Protein AF-Q9LCY7-F1 (afdb_monomer_lite)

Secondary structure (DSSP, 8-state):
-HHHHHHHHHHHHHHHHHHTT--HHHHHHHHHHHHHHHHHHHHHHTTTT-HHHHHHHHHHHHHHHHHHHHHHHHHHHTS---SS--HHHHHHHHHHHHHHHHHHHHHHHHHHHHHHHHHHHTTTT-GGG-SHHHHHHHHHHHHHHHHHHHHHHHHHHHHHHHHHHHHHTTS----S-----

Radius of gyration: 21.91 Å; chains: 1; bounding box: 73×28×65 Å

Organism: NCBI:txid2434

Sequence (181 aa):
GVVVLGALLGFALAGKRLAEGSDAFRLAAGGILAGVGAFCMVIFAAPLNSPALFFSGAGMIGFGGGLFAVATLTACMTLPETGMAGRGLALGAWGAAQATAAGLSIAIGGSLRDWTGSIAMSGAWGEGLVSPATGYSVVYHLEIVLLFVTLVILGPLVRRRVYHTTRESGSRPMGLADFPT

InterPro domains:
  IPR004896 PucC-related [PF03209] (3-161)
  IPR026036 PucC protein [PTHR23538] (6-155)
  IPR036259 MFS transporter superfamily [SSF103473] (4-162)

Structure (mmCIF, N/CA/C/O backbone):
data_AF-Q9LCY7-F1
#
_entry.id   AF-Q9LCY7-F1
#
loop_
_atom_site.group_PDB
_atom_site.id
_atom_site.type_symbol
_atom_site.label_atom_id
_atom_site.label_alt_id
_atom_site.label_comp_id
_atom_site.label_asym_id
_atom_site.label_entity_id
_atom_site.label_seq_id
_atom_site.pdbx_PDB_ins_code
_atom_site.Cartn_x
_atom_site.Cartn_y
_atom_site.Cartn_z
_atom_site.occupancy
_atom_site.B_iso_or_equiv
_atom_site.auth_seq_id
_atom_site.auth_comp_id
_atom_site.auth_asym_id
_atom_site.auth_atom_id
_atom_site.pdbx_PDB_model_num
ATOM 1 N N . GLY A 1 1 ? 8.120 14.137 -1.396 1.00 89.25 1 GLY A N 1
ATOM 2 C CA . GLY A 1 1 ? 7.058 15.158 -1.492 1.00 89.25 1 GLY A CA 1
ATOM 3 C C . GLY A 1 1 ? 5.696 14.534 -1.730 1.00 89.25 1 GLY A C 1
ATOM 4 O O . GLY A 1 1 ? 4.931 14.409 -0.787 1.00 89.25 1 GLY A O 1
ATOM 5 N N . VAL A 1 2 ? 5.414 14.098 -2.962 1.00 96.25 2 VAL A N 1
ATOM 6 C CA . VAL A 1 2 ? 4.065 13.681 -3.402 1.00 96.25 2 VAL A CA 1
ATOM 7 C C . VAL A 1 2 ? 3.470 12.514 -2.597 1.00 96.25 2 VAL A C 1
ATOM 9 O O . VAL A 1 2 ? 2.327 12.605 -2.168 1.00 96.25 2 VAL A O 1
ATOM 12 N N . VAL A 1 3 ? 4.253 11.468 -2.307 1.00 96.56 3 VAL A N 1
ATOM 13 C CA . VAL A 1 3 ? 3.804 10.319 -1.489 1.00 96.56 3 VAL A CA 1
ATOM 14 C C . VAL A 1 3 ? 3.366 10.759 -0.088 1.00 96.56 3 VAL A C 1
ATOM 16 O O . VAL A 1 3 ? 2.306 10.366 0.386 1.00 96.56 3 VAL A O 1
ATOM 19 N N . VAL A 1 4 ? 4.163 11.612 0.563 1.00 97.81 4 VAL A N 1
ATOM 20 C CA . VAL A 1 4 ? 3.882 12.107 1.921 1.00 97.81 4 VAL A CA 1
ATOM 21 C C . VAL A 1 4 ? 2.618 12.962 1.930 1.00 97.81 4 VAL A C 1
ATOM 23 O O . VAL A 1 4 ? 1.763 12.766 2.784 1.00 97.81 4 VAL A O 1
ATOM 26 N N . LEU A 1 5 ? 2.460 13.863 0.955 1.00 98.12 5 LEU A N 1
ATOM 27 C CA . LEU A 1 5 ? 1.238 14.661 0.813 1.00 98.12 5 LEU A CA 1
ATOM 28 C C . LEU A 1 5 ? 0.010 13.770 0.597 1.00 98.12 5 LEU A C 1
ATOM 30 O O . LEU A 1 5 ? -1.012 13.974 1.246 1.00 98.12 5 LEU A O 1
ATOM 34 N N . GLY A 1 6 ? 0.133 12.748 -0.253 1.00 98.06 6 GLY A N 1
ATOM 35 C CA . GLY A 1 6 ? -0.897 11.729 -0.431 1.00 98.06 6 GLY A CA 1
ATOM 36 C C . GLY A 1 6 ? -1.266 11.060 0.892 1.00 98.06 6 GLY A C 1
ATOM 37 O O . GLY A 1 6 ? -2.437 11.043 1.259 1.00 98.06 6 GLY A O 1
ATOM 38 N N . ALA A 1 7 ? -0.275 10.582 1.649 1.00 98.25 7 ALA A N 1
ATOM 39 C CA . ALA A 1 7 ? -0.492 9.930 2.939 1.00 98.25 7 ALA A CA 1
ATOM 40 C C . ALA A 1 7 ? -1.185 10.839 3.958 1.00 98.25 7 ALA A C 1
ATOM 42 O O . ALA A 1 7 ? -2.134 10.401 4.602 1.00 98.25 7 ALA A O 1
ATOM 43 N N . LEU A 1 8 ? -0.788 12.112 4.048 1.00 98.12 8 LEU A N 1
ATOM 44 C CA . LEU A 1 8 ? -1.438 13.095 4.920 1.00 98.12 8 LEU A CA 1
ATOM 45 C C . LEU A 1 8 ? -2.905 13.330 4.538 1.00 98.12 8 LEU A C 1
ATOM 47 O O . LEU A 1 8 ? -3.764 13.387 5.417 1.00 98.12 8 LEU A O 1
ATOM 51 N N . LEU A 1 9 ? -3.216 13.414 3.240 1.00 98.25 9 LEU A N 1
ATOM 52 C CA . LEU A 1 9 ? -4.601 13.504 2.764 1.00 98.25 9 LEU A CA 1
ATOM 53 C C . LEU A 1 9 ? -5.396 12.238 3.105 1.00 98.25 9 LEU A C 1
ATOM 55 O O . LEU A 1 9 ? -6.543 12.330 3.542 1.00 98.25 9 LEU A O 1
ATOM 59 N N . GLY A 1 10 ? -4.776 11.065 2.951 1.00 97.94 10 GLY A N 1
ATOM 60 C CA . GLY A 1 10 ? -5.347 9.780 3.351 1.00 97.94 10 GLY A CA 1
ATOM 61 C C . GLY A 1 10 ? -5.655 9.735 4.848 1.00 97.94 10 GLY A C 1
ATOM 62 O O . GLY A 1 10 ? -6.767 9.379 5.226 1.00 97.94 10 GLY A O 1
ATOM 63 N N . PHE A 1 11 ? -4.719 10.174 5.694 1.00 97.25 11 PHE A N 1
ATOM 64 C CA . PHE A 1 11 ? -4.900 10.281 7.144 1.00 97.25 11 PHE A CA 1
ATOM 65 C C . PHE A 1 11 ? -6.038 11.228 7.522 1.00 97.25 11 PHE A C 1
ATOM 67 O O . PHE A 1 11 ? -6.900 10.861 8.321 1.00 97.25 11 PHE A O 1
ATOM 74 N N . ALA A 1 12 ? -6.065 12.427 6.935 1.00 97.81 12 ALA A N 1
ATOM 75 C CA . ALA A 1 12 ? -7.091 13.425 7.214 1.00 97.81 12 ALA A CA 1
ATOM 76 C C . ALA A 1 12 ? -8.487 12.920 6.823 1.00 97.81 12 ALA A C 1
ATOM 78 O O . ALA A 1 12 ? -9.434 13.025 7.607 1.00 97.81 12 ALA A O 1
ATOM 79 N N . LEU A 1 13 ? -8.614 12.316 5.636 1.00 98.25 13 LEU A N 1
ATOM 80 C CA . LEU A 1 13 ? -9.869 11.720 5.189 1.00 98.25 13 LEU A CA 1
ATOM 81 C C . LEU A 1 13 ? -10.277 10.538 6.073 1.00 98.25 13 LEU A C 1
ATOM 83 O O . LEU A 1 13 ? -11.455 10.417 6.411 1.00 98.25 13 LEU A O 1
ATOM 87 N N . ALA A 1 14 ? -9.320 9.689 6.455 1.00 97.75 14 ALA A N 1
ATOM 88 C CA . ALA A 1 14 ? -9.574 8.546 7.316 1.00 97.75 14 ALA A CA 1
ATOM 89 C C . ALA A 1 14 ? -10.137 8.987 8.668 1.00 97.75 14 ALA A C 1
ATOM 91 O O . ALA A 1 14 ? -11.214 8.544 9.061 1.00 97.75 14 ALA A O 1
ATOM 92 N N . GLY A 1 15 ? -9.442 9.913 9.336 1.00 96.31 15 GLY A N 1
ATOM 93 C CA . GLY A 1 15 ? -9.848 10.460 10.626 1.00 96.31 15 GLY A CA 1
ATOM 94 C C . GLY A 1 15 ? -11.230 11.103 10.567 1.00 96.31 15 GLY A C 1
ATOM 95 O O . GLY A 1 15 ? -12.080 10.791 11.398 1.00 96.31 15 GLY A O 1
ATOM 96 N N . LYS A 1 16 ? -11.498 11.917 9.535 1.00 97.69 16 LYS A N 1
ATOM 97 C CA . LYS A 1 16 ? -12.821 12.519 9.328 1.00 97.69 16 LYS A CA 1
ATOM 98 C C . LYS A 1 16 ? -13.916 11.457 9.183 1.00 97.69 16 LYS A C 1
ATOM 100 O O . LYS A 1 16 ? -14.913 11.504 9.893 1.00 97.69 16 LYS A O 1
ATOM 105 N N . ARG A 1 17 ? -13.732 10.481 8.290 1.00 97.31 17 ARG A N 1
ATOM 106 C CA . ARG A 1 17 ? -14.749 9.453 8.011 1.00 97.31 17 ARG A CA 1
ATOM 107 C C . ARG A 1 17 ? -15.005 8.543 9.206 1.00 97.31 17 ARG A C 1
ATOM 109 O O . ARG A 1 17 ? -16.147 8.149 9.430 1.00 97.31 17 ARG A O 1
ATOM 116 N N . LEU A 1 18 ? -13.966 8.213 9.967 1.00 95.56 18 LEU A N 1
ATOM 117 C CA . LEU A 1 18 ? -14.091 7.426 11.195 1.00 95.56 18 LEU A CA 1
ATOM 118 C C . LEU A 1 18 ? -14.811 8.211 12.296 1.00 95.56 18 LEU A C 1
ATOM 120 O O . LEU A 1 18 ? -15.656 7.636 12.974 1.00 95.56 18 LEU A O 1
ATOM 124 N N . ALA A 1 19 ? -14.546 9.516 12.431 1.00 93.94 19 ALA A N 1
ATOM 125 C CA . ALA A 1 19 ? -15.283 10.387 13.351 1.00 93.94 19 ALA A CA 1
ATOM 126 C C . ALA A 1 19 ? -16.774 10.507 12.977 1.00 93.94 19 ALA A C 1
ATOM 128 O O . ALA A 1 19 ? -17.624 10.597 13.855 1.00 93.94 19 ALA A O 1
ATOM 129 N N . GLU A 1 20 ? -17.096 10.433 11.682 1.00 94.94 20 GLU A N 1
ATOM 130 C CA . GLU A 1 20 ? -18.469 10.356 11.157 1.00 94.94 20 GLU A CA 1
ATOM 131 C C . GLU A 1 20 ? -19.108 8.952 11.309 1.00 94.94 20 GLU A C 1
ATOM 133 O O . GLU A 1 20 ? -20.223 8.730 10.843 1.00 94.94 20 GLU A O 1
ATOM 138 N N . GLY A 1 21 ? -18.428 7.986 11.940 1.00 89.31 21 GLY A N 1
ATOM 139 C CA . GLY A 1 21 ? -18.959 6.641 12.196 1.00 89.31 21 GLY A CA 1
ATOM 140 C C . GLY A 1 21 ? -18.802 5.648 11.039 1.00 89.31 21 GLY A C 1
ATOM 141 O O . GLY A 1 21 ? -19.450 4.601 11.032 1.00 89.31 21 GLY A O 1
ATOM 142 N N . SER A 1 22 ? -17.950 5.942 10.048 1.00 91.25 22 SER A N 1
ATOM 143 C CA . SER A 1 22 ? -17.676 5.003 8.953 1.00 91.25 22 SER A CA 1
ATOM 144 C C . SER A 1 22 ? -17.036 3.709 9.457 1.00 91.25 22 SER A C 1
ATOM 146 O O . SER A 1 22 ? -16.204 3.698 10.363 1.00 91.25 22 SER A O 1
ATOM 148 N N . ASP A 1 23 ? -17.361 2.600 8.795 1.00 92.44 23 ASP A N 1
ATOM 149 C CA . ASP A 1 23 ? -16.750 1.307 9.081 1.00 92.44 23 ASP A CA 1
ATOM 150 C C . ASP A 1 23 ? -15.250 1.302 8.737 1.00 92.44 23 ASP A C 1
ATOM 152 O O . ASP A 1 23 ? -14.855 1.479 7.581 1.00 92.44 23 ASP A O 1
ATOM 156 N N . ALA A 1 24 ? -14.420 1.051 9.750 1.00 94.62 24 ALA A N 1
ATOM 157 C CA . ALA A 1 24 ? -12.969 1.013 9.612 1.00 94.62 24 ALA A CA 1
ATOM 158 C C . ALA A 1 24 ? -12.470 -0.013 8.575 1.00 94.62 24 ALA A C 1
ATOM 160 O O . ALA A 1 24 ? -11.587 0.299 7.782 1.00 94.62 24 ALA A O 1
ATOM 161 N N . PHE A 1 25 ? -13.046 -1.214 8.503 1.00 94.31 25 PHE A N 1
ATOM 162 C CA . PHE A 1 25 ? -12.600 -2.217 7.534 1.00 94.31 25 PHE A CA 1
ATOM 163 C C . PHE A 1 25 ? -13.002 -1.848 6.099 1.00 94.31 25 PHE A C 1
ATOM 165 O O . PHE A 1 25 ? -12.221 -2.063 5.174 1.00 94.31 25 PHE A O 1
ATOM 172 N N . ARG A 1 26 ? -14.170 -1.226 5.889 1.00 94.31 26 ARG A N 1
ATOM 173 C CA . ARG A 1 26 ? -14.565 -0.689 4.570 1.00 94.31 26 ARG A CA 1
ATOM 174 C C . ARG A 1 26 ? -13.645 0.441 4.126 1.00 94.31 26 ARG A C 1
ATOM 176 O O . ARG A 1 26 ? -13.296 0.523 2.951 1.00 94.31 26 ARG A O 1
ATOM 183 N N . LEU A 1 27 ? -13.245 1.297 5.060 1.00 96.38 27 LEU A N 1
ATOM 184 C CA . LEU A 1 27 ? -12.328 2.394 4.783 1.00 96.38 27 LEU A CA 1
ATOM 185 C C . LEU A 1 27 ? -10.926 1.879 4.431 1.00 96.38 27 LEU A C 1
ATOM 187 O O . LEU A 1 27 ? -10.343 2.321 3.443 1.00 96.38 27 LEU A O 1
ATOM 191 N N . ALA A 1 28 ? -10.440 0.874 5.167 1.00 97.25 28 ALA A N 1
ATOM 192 C CA . ALA A 1 28 ? -9.205 0.164 4.849 1.00 97.25 28 ALA A CA 1
ATOM 193 C C . ALA A 1 28 ? -9.266 -0.481 3.452 1.00 97.25 28 ALA A C 1
ATOM 195 O O . ALA A 1 28 ? -8.337 -0.319 2.663 1.00 97.25 28 ALA A O 1
ATOM 196 N N . ALA A 1 29 ? -10.381 -1.132 3.099 1.00 97.19 29 ALA A N 1
ATOM 197 C CA . ALA A 1 29 ? -10.581 -1.700 1.765 1.00 97.19 29 ALA A CA 1
ATOM 198 C C . ALA A 1 29 ? -10.517 -0.627 0.664 1.00 97.19 29 ALA A C 1
ATOM 200 O O . ALA A 1 29 ? -9.890 -0.846 -0.370 1.00 97.19 29 ALA A O 1
ATOM 201 N N . GLY A 1 30 ? -11.099 0.554 0.903 1.00 97.44 30 GLY A N 1
ATOM 202 C CA . GLY A 1 30 ? -10.980 1.701 -0.001 1.00 97.44 30 GLY A CA 1
ATOM 203 C C . GLY A 1 30 ? -9.531 2.151 -0.210 1.00 97.44 30 GLY A C 1
ATOM 204 O O . GLY A 1 30 ? -9.142 2.454 -1.336 1.00 97.44 30 GLY A O 1
ATOM 205 N N . GLY A 1 31 ? -8.713 2.127 0.848 1.00 97.88 31 GLY A N 1
ATOM 206 C CA . GLY A 1 31 ? -7.275 2.403 0.763 1.00 97.88 31 GLY A CA 1
ATOM 207 C C . GLY A 1 31 ? -6.528 1.389 -0.104 1.00 97.88 31 GLY A C 1
ATOM 208 O O . GLY A 1 31 ? -5.728 1.779 -0.953 1.00 97.88 31 GLY A O 1
ATOM 209 N N . ILE A 1 32 ? -6.849 0.099 0.037 1.00 98.19 32 ILE A N 1
ATOM 210 C CA . ILE A 1 32 ? -6.256 -0.963 -0.788 1.00 98.19 32 ILE A CA 1
ATOM 211 C C . ILE A 1 32 ? -6.639 -0.801 -2.264 1.00 98.19 32 ILE A C 1
ATOM 213 O O . ILE A 1 32 ? -5.772 -0.868 -3.130 1.00 98.19 32 ILE A O 1
ATOM 217 N N . LEU A 1 33 ? -7.917 -0.542 -2.561 1.00 98.19 33 LEU A N 1
ATOM 218 C CA . LEU A 1 33 ? -8.382 -0.315 -3.935 1.00 98.19 33 LEU A CA 1
ATOM 219 C C . LEU A 1 33 ? -7.707 0.905 -4.572 1.00 98.19 33 LEU A C 1
ATOM 221 O O . LEU A 1 33 ? -7.345 0.861 -5.748 1.00 98.19 33 LEU A O 1
ATOM 225 N N . ALA A 1 34 ? -7.487 1.968 -3.790 1.00 98.31 34 ALA A N 1
ATOM 226 C CA . ALA A 1 34 ? -6.705 3.107 -4.247 1.00 98.31 34 ALA A CA 1
ATOM 227 C C . ALA A 1 34 ? -5.259 2.702 -4.575 1.00 98.31 34 ALA A C 1
ATOM 229 O O . ALA A 1 34 ? -4.748 3.097 -5.617 1.00 98.31 34 ALA A O 1
ATOM 230 N N . GLY A 1 35 ? -4.638 1.860 -3.743 1.00 98.00 35 GLY A N 1
ATOM 231 C CA . GLY A 1 35 ? -3.317 1.282 -4.000 1.00 98.00 35 GLY A CA 1
ATOM 232 C C . GLY A 1 35 ? -3.250 0.461 -5.292 1.00 98.00 35 GLY A C 1
ATOM 233 O O . GLY A 1 35 ? -2.323 0.647 -6.074 1.00 98.00 35 GLY A O 1
ATOM 234 N N . VAL A 1 36 ? -4.248 -0.386 -5.570 1.00 98.31 36 VAL A N 1
ATOM 235 C CA . VAL A 1 36 ? -4.310 -1.171 -6.821 1.00 98.31 36 VAL A CA 1
ATOM 236 C C . VAL A 1 36 ? -4.335 -0.242 -8.034 1.00 98.31 36 VAL A C 1
ATOM 238 O O . VAL A 1 36 ? -3.510 -0.381 -8.935 1.00 98.31 36 VAL A O 1
ATOM 241 N N . GLY A 1 37 ? -5.231 0.752 -8.037 1.00 98.12 37 GLY A N 1
ATOM 242 C CA . GLY A 1 37 ? -5.286 1.753 -9.105 1.00 98.12 37 GLY A CA 1
ATOM 243 C C . GLY A 1 37 ? -3.972 2.526 -9.247 1.00 98.12 37 GLY A C 1
ATOM 244 O O . GLY A 1 37 ? -3.514 2.772 -10.361 1.00 98.12 37 GLY A O 1
ATOM 245 N N . ALA A 1 38 ? -3.329 2.842 -8.126 1.00 98.19 38 ALA A N 1
ATOM 246 C CA . ALA A 1 38 ? -2.065 3.556 -8.099 1.00 98.19 38 ALA A CA 1
ATOM 247 C C . ALA A 1 38 ? -0.908 2.753 -8.714 1.00 98.19 38 ALA A C 1
ATOM 249 O O . ALA A 1 38 ? -0.171 3.293 -9.539 1.00 98.19 38 ALA A O 1
ATOM 250 N N . PHE A 1 39 ? -0.767 1.465 -8.381 1.00 97.75 39 PHE A N 1
ATOM 251 C CA . PHE A 1 39 ? 0.245 0.603 -9.001 1.00 97.75 39 PHE A CA 1
ATOM 252 C C . PHE A 1 39 ? -0.007 0.414 -10.498 1.00 97.75 39 PHE A C 1
ATOM 254 O O . PHE A 1 39 ? 0.947 0.457 -11.272 1.00 97.75 39 PHE A O 1
ATOM 261 N N . CYS A 1 40 ? -1.268 0.312 -10.933 1.00 97.44 40 CYS A N 1
ATOM 262 C CA . CYS A 1 40 ? -1.597 0.320 -12.359 1.00 97.44 40 CYS A CA 1
ATOM 263 C C . CYS A 1 40 ? -1.106 1.607 -13.044 1.00 97.44 40 CYS A C 1
ATOM 265 O O . CYS A 1 40 ? -0.455 1.530 -14.083 1.00 97.44 40 CYS A O 1
ATOM 267 N N . MET A 1 41 ? -1.352 2.786 -12.456 1.00 97.50 41 MET A N 1
ATOM 268 C CA . MET A 1 41 ? -0.846 4.058 -12.999 1.00 97.50 41 MET A CA 1
ATOM 269 C C . MET A 1 41 ? 0.683 4.063 -13.106 1.00 97.50 41 MET A C 1
ATOM 271 O O . MET A 1 41 ? 1.222 4.454 -14.139 1.00 97.50 41 MET A O 1
ATOM 275 N N . VAL A 1 42 ? 1.382 3.599 -12.067 1.00 96.50 42 VAL A N 1
ATOM 276 C C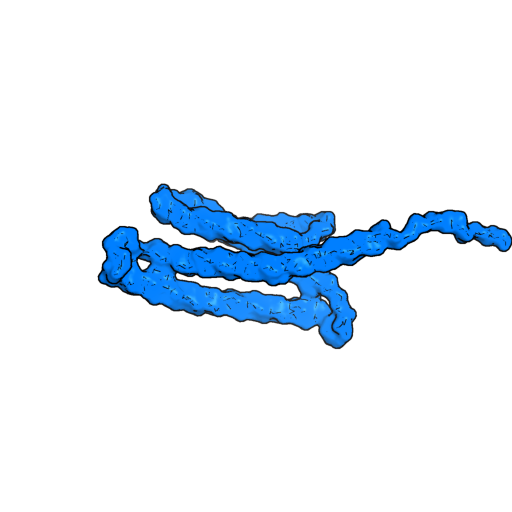A . VAL A 1 42 ? 2.851 3.537 -12.051 1.00 96.50 42 VAL A CA 1
ATOM 277 C C . VAL A 1 42 ? 3.387 2.595 -13.135 1.00 96.50 42 VAL A C 1
ATOM 279 O O . VAL A 1 42 ? 4.329 2.961 -13.835 1.00 96.50 42 VAL A O 1
ATOM 282 N N . ILE A 1 43 ? 2.771 1.424 -13.325 1.00 95.06 43 ILE A N 1
ATOM 283 C CA . ILE A 1 43 ? 3.154 0.463 -14.371 1.00 95.06 43 ILE A CA 1
ATOM 284 C C . ILE A 1 43 ? 2.952 1.065 -15.767 1.00 95.06 43 ILE A C 1
ATOM 286 O O . ILE A 1 43 ? 3.858 0.998 -16.596 1.00 95.06 43 ILE A O 1
ATOM 290 N N . PHE A 1 44 ? 1.801 1.692 -16.030 1.00 95.25 44 PHE A N 1
ATOM 291 C CA . PHE A 1 44 ? 1.503 2.286 -17.339 1.00 95.25 44 PHE A CA 1
ATOM 292 C C . PHE A 1 44 ? 2.269 3.585 -17.620 1.00 95.25 44 PHE A C 1
ATOM 294 O O . PHE A 1 44 ? 2.392 3.976 -18.780 1.00 95.25 44 PHE A O 1
ATOM 301 N N . ALA A 1 45 ? 2.833 4.239 -16.604 1.00 95.19 45 ALA A N 1
ATOM 302 C CA . ALA A 1 45 ? 3.608 5.462 -16.792 1.00 95.19 45 ALA A CA 1
ATOM 303 C C . ALA A 1 45 ? 4.850 5.255 -17.672 1.00 95.19 45 ALA A C 1
ATOM 305 O O . ALA A 1 45 ? 5.197 6.151 -18.440 1.00 95.19 45 ALA A O 1
ATOM 306 N N . ALA A 1 46 ? 5.489 4.082 -17.596 1.00 91.06 46 ALA A N 1
ATOM 307 C CA . ALA A 1 46 ? 6.659 3.749 -18.405 1.00 91.06 46 ALA A CA 1
ATOM 308 C C . ALA A 1 46 ? 6.340 3.600 -19.911 1.00 91.06 46 ALA A C 1
ATOM 310 O O . ALA A 1 46 ? 6.915 4.355 -20.695 1.00 91.06 46 ALA A O 1
ATOM 311 N N . PRO A 1 47 ? 5.420 2.715 -20.357 1.00 90.94 47 PRO A N 1
ATOM 312 C CA . PRO A 1 47 ? 5.099 2.580 -21.781 1.00 90.94 47 PRO A CA 1
ATOM 313 C C . PRO A 1 47 ? 4.440 3.834 -22.373 1.00 90.94 47 PRO A C 1
ATOM 315 O O . PRO A 1 47 ? 4.600 4.101 -23.559 1.00 90.94 47 PRO A O 1
ATOM 318 N N . LEU A 1 48 ? 3.728 4.624 -21.560 1.00 93.69 48 LEU A N 1
ATOM 319 C CA . LEU A 1 48 ? 3.133 5.896 -21.987 1.00 93.69 48 LEU A CA 1
ATOM 320 C C . LEU A 1 48 ? 4.102 7.085 -21.894 1.00 93.69 48 LEU A C 1
ATOM 322 O O . LEU A 1 48 ? 3.710 8.205 -22.213 1.00 93.69 48 LEU A O 1
ATOM 326 N N . ASN A 1 49 ? 5.333 6.858 -21.424 1.00 92.31 49 ASN A N 1
ATOM 327 C CA . ASN A 1 49 ? 6.355 7.876 -21.190 1.00 92.31 49 ASN A CA 1
ATOM 328 C C . ASN A 1 49 ? 5.810 9.126 -20.462 1.00 92.31 49 ASN A C 1
ATOM 330 O O . ASN A 1 49 ? 6.041 10.263 -20.872 1.00 92.31 49 ASN A O 1
ATOM 334 N N . SER A 1 50 ? 5.027 8.908 -19.397 1.00 96.62 50 SER A N 1
ATOM 335 C CA . SER A 1 50 ? 4.266 9.953 -18.702 1.00 96.62 50 SER A CA 1
ATOM 336 C C . SER A 1 50 ? 4.694 10.096 -17.237 1.00 96.62 50 SER A C 1
ATOM 338 O O . SER A 1 50 ? 4.159 9.415 -16.354 1.00 96.62 50 SER A O 1
ATOM 340 N N . PRO A 1 51 ? 5.614 11.033 -16.930 1.00 95.19 51 PRO A N 1
ATOM 341 C CA . PRO A 1 51 ? 5.999 11.341 -15.554 1.00 95.19 51 PRO A CA 1
ATOM 342 C C . PRO A 1 51 ? 4.819 11.812 -14.697 1.00 95.19 51 PRO A C 1
ATOM 344 O O . PRO A 1 51 ? 4.755 11.503 -13.510 1.00 95.19 51 PRO A O 1
ATOM 347 N N . ALA A 1 52 ? 3.861 12.531 -15.292 1.00 97.25 52 ALA A N 1
ATOM 348 C CA . ALA A 1 52 ? 2.659 12.977 -14.593 1.00 97.25 52 ALA A CA 1
ATOM 349 C C . ALA A 1 52 ? 1.860 11.785 -14.045 1.00 97.25 52 ALA A C 1
ATOM 351 O O . ALA A 1 52 ? 1.501 11.785 -12.869 1.00 97.25 52 ALA A O 1
ATOM 352 N N . LEU A 1 53 ? 1.666 10.737 -14.856 1.00 97.44 53 LEU A N 1
ATOM 353 C CA . LEU A 1 53 ? 0.968 9.522 -14.436 1.00 97.44 53 LEU A CA 1
ATOM 354 C C . LEU A 1 53 ? 1.717 8.797 -13.309 1.00 97.44 53 LEU A C 1
ATOM 356 O O . LEU A 1 53 ? 1.094 8.347 -12.347 1.00 97.44 53 LEU A O 1
ATOM 360 N N . PHE A 1 54 ? 3.052 8.757 -13.382 1.00 96.19 54 PHE A N 1
ATOM 361 C CA . PHE A 1 54 ? 3.893 8.202 -12.321 1.00 96.19 54 PHE A CA 1
ATOM 362 C C . PHE A 1 54 ? 3.713 8.953 -10.995 1.00 96.19 54 PHE A C 1
ATOM 364 O O . PHE A 1 54 ? 3.488 8.329 -9.959 1.00 96.19 54 PHE A O 1
ATOM 371 N N . PHE A 1 55 ? 3.773 10.290 -11.005 1.00 97.56 55 PHE A N 1
ATOM 372 C CA . PHE A 1 55 ? 3.616 11.089 -9.786 1.00 97.56 55 PHE A CA 1
ATOM 373 C C . PHE A 1 55 ? 2.195 11.035 -9.224 1.00 97.56 55 PHE A C 1
ATOM 375 O O . PHE A 1 55 ? 2.037 10.953 -8.005 1.00 97.56 55 PHE A O 1
ATOM 382 N N . SER A 1 56 ? 1.168 11.026 -10.079 1.00 98.06 56 SER A N 1
ATOM 383 C CA . SER A 1 56 ? -0.217 10.793 -9.658 1.00 98.06 56 SER A CA 1
ATOM 384 C C . SER A 1 56 ? -0.365 9.432 -8.977 1.00 98.06 56 SER A C 1
ATOM 386 O O . SER A 1 56 ? -0.910 9.363 -7.875 1.00 98.06 56 SER A O 1
ATOM 388 N N . GLY A 1 57 ? 0.201 8.374 -9.569 1.00 97.88 57 GLY A N 1
ATOM 389 C CA . GLY A 1 57 ? 0.267 7.045 -8.965 1.00 97.88 57 GLY A CA 1
ATOM 390 C C . GLY A 1 57 ? 0.996 7.059 -7.620 1.00 97.88 57 GLY A C 1
ATOM 391 O O . GLY A 1 57 ? 0.440 6.628 -6.618 1.00 97.88 57 GLY A O 1
ATOM 392 N N . ALA A 1 58 ? 2.190 7.647 -7.536 1.00 97.94 58 ALA A N 1
ATOM 393 C CA . ALA A 1 58 ? 2.949 7.747 -6.286 1.00 97.94 58 ALA A CA 1
ATOM 394 C C . ALA A 1 58 ? 2.177 8.488 -5.173 1.00 97.94 58 ALA A C 1
ATOM 396 O O . ALA A 1 58 ? 2.194 8.075 -4.011 1.00 97.94 58 ALA A O 1
ATOM 397 N N . GLY A 1 59 ? 1.462 9.563 -5.517 1.00 98.62 59 GLY A N 1
ATOM 398 C CA . GLY A 1 59 ? 0.570 10.257 -4.586 1.00 98.62 59 GLY A CA 1
ATOM 399 C C . GLY A 1 59 ? -0.593 9.382 -4.129 1.00 98.62 59 GLY A C 1
ATOM 400 O O . GLY A 1 59 ? -0.909 9.350 -2.941 1.00 98.62 59 GLY A O 1
ATOM 401 N N . MET A 1 60 ? -1.187 8.625 -5.050 1.00 98.38 60 MET A N 1
ATOM 402 C CA . MET A 1 60 ? -2.291 7.714 -4.762 1.00 98.38 60 MET A CA 1
ATOM 403 C C . MET A 1 60 ? -1.858 6.498 -3.921 1.00 98.38 60 MET A C 1
ATOM 405 O O . MET A 1 60 ? -2.625 6.078 -3.057 1.00 98.38 60 MET A O 1
ATOM 409 N N . ILE A 1 61 ? -0.621 6.000 -4.079 1.00 98.31 61 ILE A N 1
ATOM 410 C CA . ILE A 1 61 ? -0.009 5.001 -3.178 1.00 98.31 61 ILE A CA 1
ATOM 411 C C . ILE A 1 61 ? 0.048 5.564 -1.758 1.00 98.31 61 ILE A C 1
ATOM 413 O O . ILE A 1 61 ? -0.429 4.927 -0.819 1.00 98.31 61 ILE A O 1
ATOM 417 N N . GLY A 1 62 ? 0.586 6.779 -1.605 1.00 98.19 62 GLY A N 1
ATOM 418 C CA . GLY A 1 62 ? 0.632 7.464 -0.315 1.00 98.19 62 GLY A CA 1
ATOM 419 C C . GLY A 1 62 ? -0.759 7.603 0.301 1.00 98.19 62 GLY A C 1
ATOM 420 O O . GLY A 1 62 ? -0.970 7.208 1.443 1.00 98.19 62 GLY A O 1
ATOM 421 N N . PHE A 1 63 ? -1.726 8.093 -0.476 1.00 98.69 63 PHE A N 1
ATOM 422 C CA . PHE A 1 63 ? -3.118 8.252 -0.053 1.00 98.69 63 PHE A CA 1
ATOM 423 C C . PHE A 1 63 ? -3.768 6.940 0.397 1.00 98.69 63 PHE A C 1
ATOM 425 O O . PHE A 1 63 ? -4.337 6.888 1.490 1.00 98.69 63 PHE A O 1
ATOM 432 N N . GLY A 1 64 ? -3.656 5.877 -0.402 1.00 98.25 64 GLY A N 1
ATOM 433 C CA . GLY A 1 64 ? -4.197 4.561 -0.067 1.00 98.25 64 GLY A CA 1
ATOM 434 C C . GLY A 1 64 ? -3.555 3.972 1.190 1.00 98.25 64 GLY A C 1
ATOM 435 O O . GLY A 1 64 ? -4.267 3.506 2.081 1.00 98.25 64 GLY A O 1
ATOM 436 N N . GLY A 1 65 ? -2.226 4.076 1.306 1.00 97.75 65 GLY A N 1
ATOM 437 C CA . GLY A 1 65 ? -1.479 3.652 2.490 1.00 97.75 65 GLY A CA 1
ATOM 438 C C . GLY A 1 65 ? -1.875 4.432 3.742 1.00 97.75 65 GLY A C 1
ATOM 439 O O . GLY A 1 65 ? -2.081 3.839 4.799 1.00 97.75 65 GLY A O 1
ATOM 440 N N . GLY A 1 66 ? -2.072 5.747 3.615 1.00 97.69 66 GLY A N 1
ATOM 441 C CA . GLY A 1 66 ? -2.534 6.591 4.710 1.00 97.69 66 GLY A CA 1
ATOM 442 C C . GLY A 1 66 ? -3.926 6.195 5.205 1.00 97.69 66 GLY A C 1
ATOM 443 O O . GLY A 1 66 ? -4.140 5.973 6.400 1.00 97.69 66 GLY A O 1
ATOM 444 N N . LEU A 1 67 ? -4.861 6.028 4.267 1.00 97.75 67 LEU A N 1
ATOM 445 C CA . LEU A 1 67 ? -6.226 5.598 4.555 1.00 97.75 67 LEU A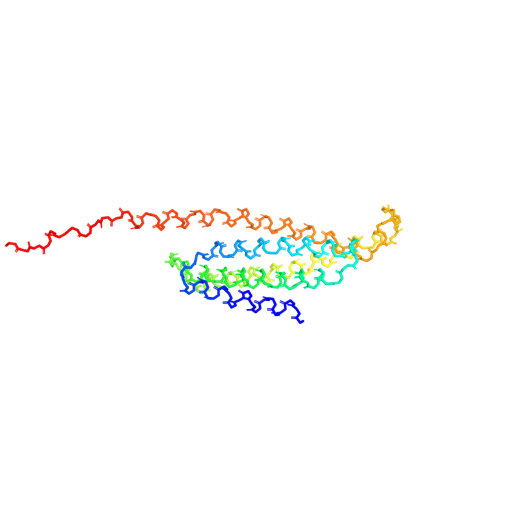 CA 1
ATOM 446 C C . LEU A 1 67 ? -6.255 4.230 5.255 1.00 97.75 67 LEU A C 1
ATOM 448 O O . LEU A 1 67 ? -6.939 4.064 6.265 1.00 97.75 67 LEU A O 1
ATOM 452 N N . PHE A 1 68 ? -5.474 3.270 4.752 1.00 97.31 68 PHE A N 1
ATOM 453 C CA . PHE A 1 68 ? -5.368 1.923 5.309 1.00 97.31 68 PHE A CA 1
ATOM 454 C C . PHE A 1 68 ? -4.746 1.906 6.711 1.00 97.31 68 PHE A C 1
ATOM 456 O O . PHE A 1 68 ? -5.265 1.238 7.608 1.00 97.31 68 PHE A O 1
ATOM 463 N N . ALA A 1 69 ? -3.664 2.656 6.930 1.00 96.75 69 ALA A N 1
ATOM 464 C CA . ALA A 1 69 ? -2.967 2.685 8.212 1.00 96.75 69 ALA A CA 1
ATOM 465 C C . ALA A 1 69 ? -3.860 3.225 9.339 1.00 96.75 69 ALA A C 1
ATOM 467 O O . ALA A 1 69 ? -3.994 2.575 10.373 1.00 96.75 69 ALA A O 1
ATOM 468 N N . VAL A 1 70 ? -4.537 4.360 9.128 1.00 97.19 70 VAL A N 1
ATOM 469 C CA . VAL A 1 70 ? -5.434 4.934 10.149 1.00 97.19 70 VAL A CA 1
ATOM 470 C C . VAL A 1 70 ? -6.646 4.037 10.380 1.00 97.19 70 VAL A C 1
ATOM 472 O O . VAL A 1 70 ? -6.999 3.758 11.522 1.00 97.19 70 VAL A O 1
ATOM 475 N N . ALA A 1 71 ? -7.255 3.527 9.310 1.00 96.56 71 ALA A N 1
ATOM 476 C CA . ALA A 1 71 ? -8.415 2.657 9.422 1.00 96.56 71 ALA A CA 1
ATOM 477 C C . ALA A 1 71 ? -8.111 1.356 10.187 1.00 96.56 71 ALA A C 1
ATOM 479 O O . ALA A 1 71 ? -8.869 0.968 11.076 1.00 96.56 71 ALA A O 1
ATOM 480 N N . THR A 1 72 ? -6.990 0.693 9.893 1.00 95.25 72 THR A N 1
ATOM 481 C CA . THR A 1 72 ? -6.600 -0.543 10.594 1.00 95.25 72 THR A CA 1
ATOM 482 C C . THR A 1 72 ? -6.188 -0.289 12.041 1.00 95.25 72 THR A C 1
ATOM 484 O O . THR A 1 72 ? -6.589 -1.052 12.917 1.00 95.25 72 THR A O 1
ATOM 487 N N . LEU A 1 73 ? -5.488 0.814 12.319 1.00 94.88 73 LEU A N 1
ATOM 488 C CA . LEU A 1 73 ? -5.173 1.236 13.683 1.00 94.88 73 LEU A CA 1
ATOM 489 C C . LEU A 1 73 ? -6.448 1.441 14.512 1.00 94.88 73 LEU A C 1
ATOM 491 O O . LEU A 1 73 ? -6.577 0.900 15.612 1.00 94.88 73 LEU A O 1
ATOM 495 N N . THR A 1 74 ? -7.421 2.179 13.974 1.00 93.31 74 THR A N 1
ATOM 496 C CA . THR A 1 74 ? -8.710 2.388 14.642 1.00 93.31 74 THR A CA 1
ATOM 497 C C . THR A 1 74 ? -9.464 1.076 14.821 1.00 93.31 74 THR A C 1
ATOM 499 O O . THR A 1 74 ? -10.034 0.847 15.886 1.00 93.31 74 THR A O 1
ATOM 502 N N . ALA A 1 75 ? -9.426 0.168 13.841 1.00 91.06 75 ALA A N 1
ATOM 503 C CA . ALA A 1 75 ? -10.014 -1.158 13.998 1.00 91.06 75 ALA A CA 1
ATOM 504 C C . ALA A 1 75 ? -9.422 -1.890 15.216 1.00 91.06 75 ALA A C 1
ATOM 506 O O . ALA A 1 75 ? -10.192 -2.363 16.052 1.00 91.06 75 ALA A O 1
ATOM 507 N N . CYS A 1 76 ? -8.094 -1.883 15.382 1.00 89.75 76 CYS A N 1
ATOM 508 C CA . CYS A 1 76 ? -7.415 -2.463 16.544 1.00 89.75 76 CYS A CA 1
ATOM 509 C C . CYS A 1 76 ? -7.837 -1.816 17.872 1.00 89.75 76 CYS A C 1
ATOM 511 O O . CYS A 1 76 ? -8.072 -2.529 18.844 1.00 89.75 76 CYS A O 1
ATOM 513 N N . MET A 1 77 ? -7.997 -0.490 17.914 1.00 89.06 77 MET A N 1
ATOM 514 C CA . MET A 1 77 ? -8.445 0.232 19.117 1.00 89.06 77 MET A CA 1
ATOM 515 C C . MET A 1 77 ? -9.901 -0.071 19.505 1.00 89.06 77 MET A C 1
ATOM 517 O O . MET A 1 77 ? -10.274 0.068 20.669 1.00 89.06 77 MET A O 1
ATOM 521 N N . THR A 1 78 ? -10.724 -0.481 18.537 1.00 84.88 78 THR A N 1
ATOM 522 C CA . THR A 1 78 ? -12.154 -0.786 18.735 1.00 84.88 78 THR A CA 1
ATOM 523 C C . THR A 1 78 ? -12.449 -2.265 18.978 1.00 84.88 78 THR A C 1
ATOM 525 O O . THR A 1 78 ? -13.616 -2.627 19.136 1.00 84.88 78 THR A O 1
ATOM 528 N N . LEU A 1 79 ? -11.431 -3.132 18.996 1.00 80.44 79 LEU A N 1
ATOM 529 C CA . LEU A 1 79 ? -11.626 -4.544 19.316 1.00 80.44 79 LEU A CA 1
ATOM 530 C C . LEU A 1 79 ? -12.168 -4.690 20.753 1.00 80.44 79 LEU A C 1
ATOM 532 O O . LEU A 1 79 ? -11.682 -3.999 21.655 1.00 80.44 79 LEU A O 1
ATOM 536 N N . PRO A 1 80 ? -13.170 -5.563 20.979 1.00 71.88 80 PRO A N 1
ATOM 537 C CA . PRO A 1 80 ? -13.646 -5.868 22.322 1.00 71.88 80 PRO A CA 1
ATOM 538 C C . PRO A 1 80 ? -12.503 -6.407 23.183 1.00 71.88 80 PRO A C 1
ATOM 540 O O . PRO A 1 80 ? -11.734 -7.255 22.732 1.00 71.88 80 PRO A O 1
ATOM 543 N N . GLU A 1 81 ? -12.408 -5.950 24.429 1.00 67.88 81 GLU A N 1
ATOM 544 C CA . GLU A 1 81 ? -11.463 -6.514 25.393 1.00 67.88 81 GLU A CA 1
ATOM 545 C C . GLU A 1 81 ? -12.001 -7.865 25.880 1.00 67.88 81 GLU A C 1
ATOM 547 O O . GLU A 1 81 ? -12.730 -7.959 26.864 1.00 67.88 81 GLU A O 1
ATOM 552 N N . THR A 1 82 ? -11.714 -8.931 25.136 1.00 58.19 82 THR A N 1
ATOM 553 C CA . THR A 1 82 ? -12.046 -10.300 25.543 1.00 58.19 82 THR A CA 1
ATOM 554 C C . THR A 1 82 ? -10.831 -10.948 26.210 1.00 58.19 82 THR A C 1
ATOM 556 O O . THR A 1 82 ? -9.911 -11.388 25.522 1.00 58.19 82 THR A O 1
ATOM 559 N N . GLY A 1 83 ? -10.830 -11.035 27.546 1.00 64.31 83 GLY A N 1
ATOM 560 C CA . GLY A 1 83 ? -9.806 -11.738 28.342 1.00 64.31 83 GLY A CA 1
ATOM 561 C C . GLY A 1 83 ? -8.621 -10.867 28.795 1.00 64.31 83 GLY A C 1
ATOM 562 O O . GLY A 1 83 ? -8.753 -9.659 28.938 1.00 64.31 83 GLY A O 1
ATOM 563 N N . MET A 1 84 ? -7.448 -11.478 29.035 1.00 55.50 84 MET A N 1
ATOM 564 C CA . MET A 1 84 ? -6.216 -10.794 29.502 1.00 55.50 84 MET A CA 1
ATOM 565 C C . MET A 1 84 ? -5.560 -9.873 28.449 1.00 55.50 84 MET A C 1
ATOM 567 O O . MET A 1 84 ? -4.588 -9.181 28.751 1.00 55.50 84 MET A O 1
ATOM 571 N N . ALA A 1 85 ? -6.050 -9.874 27.207 1.00 61.84 85 ALA A N 1
ATOM 572 C CA . ALA A 1 85 ? -5.527 -9.062 26.114 1.00 61.84 85 ALA A CA 1
ATOM 573 C C . ALA A 1 85 ? -6.276 -7.722 26.036 1.00 61.84 85 ALA A C 1
ATOM 575 O O . ALA A 1 85 ? -7.334 -7.623 25.417 1.00 61.84 85 ALA A O 1
ATOM 576 N N . GLY A 1 86 ? -5.721 -6.687 26.668 1.00 73.19 86 GLY A N 1
ATOM 577 C CA . GLY A 1 86 ? -6.232 -5.319 26.550 1.00 73.19 86 GLY A CA 1
ATOM 578 C C . GLY A 1 86 ? -5.898 -4.675 25.199 1.00 73.19 86 GLY A C 1
ATOM 579 O O . GLY A 1 86 ? -5.047 -5.162 24.445 1.00 73.19 86 GLY A O 1
ATOM 580 N N . ARG A 1 87 ? -6.505 -3.515 24.916 1.00 77.50 87 ARG A N 1
ATOM 581 C CA . ARG A 1 87 ? -6.267 -2.723 23.686 1.00 77.50 87 ARG A CA 1
ATOM 582 C C . ARG A 1 87 ? -4.784 -2.463 23.377 1.00 77.50 87 ARG A C 1
ATOM 584 O O . ARG A 1 87 ? -4.399 -2.417 22.210 1.00 77.50 87 ARG A O 1
ATOM 591 N N . GLY A 1 88 ? -3.938 -2.342 24.403 1.00 84.31 88 GLY A N 1
ATOM 592 C CA . GLY A 1 88 ? -2.489 -2.156 24.251 1.00 84.31 88 GLY A CA 1
ATOM 593 C C . GLY A 1 88 ? -1.770 -3.337 23.587 1.00 84.31 88 GLY A C 1
ATOM 594 O O . GLY A 1 88 ? -0.879 -3.121 22.769 1.00 84.31 88 GLY A O 1
ATOM 595 N N . LEU A 1 89 ? -2.188 -4.579 23.862 1.00 86.62 89 LEU A N 1
ATOM 596 C CA . LEU A 1 89 ? -1.606 -5.771 23.234 1.00 86.62 89 LEU A CA 1
ATOM 597 C C . LEU A 1 89 ? -1.971 -5.838 21.743 1.00 86.62 89 LEU A C 1
ATOM 599 O O . LEU A 1 89 ? -1.120 -6.137 20.909 1.00 86.62 89 LEU A O 1
ATOM 603 N N . ALA A 1 90 ? -3.218 -5.497 21.399 1.00 87.81 90 ALA A N 1
ATOM 604 C CA . ALA A 1 90 ? -3.671 -5.424 20.011 1.00 87.81 90 ALA A CA 1
ATOM 605 C C . ALA A 1 90 ? -2.927 -4.334 19.220 1.00 87.81 90 ALA A C 1
ATOM 607 O O . ALA A 1 90 ? -2.513 -4.567 18.085 1.00 87.81 90 ALA A O 1
ATOM 608 N N . LEU A 1 91 ? -2.703 -3.166 19.833 1.00 89.50 91 LEU A N 1
ATOM 609 C CA . LEU A 1 91 ? -1.892 -2.090 19.257 1.00 89.50 91 LEU A CA 1
ATOM 610 C C . LEU A 1 91 ? -0.430 -2.508 19.058 1.00 89.50 91 LEU A C 1
ATOM 612 O O . LEU A 1 91 ? 0.139 -2.248 17.998 1.00 89.50 91 LEU A O 1
ATOM 616 N N . GLY A 1 92 ? 0.159 -3.195 20.042 1.00 91.38 92 GLY A N 1
ATOM 617 C CA . GLY A 1 92 ? 1.510 -3.746 19.937 1.00 91.38 92 GLY A CA 1
ATOM 618 C C . GLY A 1 92 ? 1.637 -4.761 18.799 1.00 91.38 92 GLY A C 1
ATOM 619 O O . GLY A 1 92 ? 2.562 -4.670 17.995 1.00 91.38 92 GLY A O 1
ATOM 620 N N . ALA A 1 93 ? 0.672 -5.676 18.673 1.00 92.19 93 ALA A N 1
ATOM 621 C CA . ALA A 1 93 ? 0.634 -6.659 17.593 1.00 92.19 93 ALA A CA 1
ATOM 622 C C . ALA A 1 93 ? 0.469 -6.007 16.208 1.00 92.19 93 ALA A C 1
ATOM 624 O O . ALA A 1 93 ? 1.158 -6.397 15.267 1.00 92.19 93 ALA A O 1
ATOM 625 N N . TRP A 1 94 ? -0.390 -4.988 16.080 1.00 93.38 94 TRP A N 1
ATOM 626 C CA . TRP A 1 94 ? -0.539 -4.219 14.837 1.00 93.38 94 TRP A CA 1
ATOM 627 C C . TRP A 1 94 ? 0.765 -3.515 14.441 1.00 93.38 94 TRP A C 1
ATOM 629 O O . TRP A 1 94 ? 1.193 -3.619 13.291 1.00 93.38 94 TRP A O 1
ATOM 639 N N . GLY A 1 95 ? 1.425 -2.849 15.395 1.00 94.88 95 GLY A N 1
ATOM 640 C CA . GLY A 1 95 ? 2.693 -2.158 15.155 1.00 94.88 95 GLY A CA 1
ATOM 641 C C . GLY A 1 95 ? 3.819 -3.117 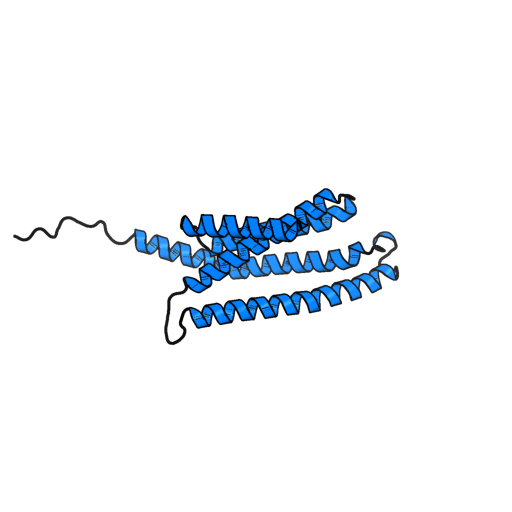14.765 1.00 94.88 95 GLY A C 1
ATOM 642 O O . GLY A 1 95 ? 4.545 -2.855 13.807 1.00 94.88 95 GLY A O 1
ATOM 643 N N . ALA A 1 96 ? 3.923 -4.260 15.450 1.00 96.06 96 ALA A N 1
ATOM 644 C CA . ALA A 1 96 ? 4.881 -5.310 15.114 1.00 96.06 96 ALA A CA 1
ATOM 645 C C . ALA A 1 96 ? 4.632 -5.870 13.705 1.00 96.06 96 ALA A C 1
ATOM 647 O O . ALA A 1 96 ? 5.564 -5.949 12.908 1.00 96.06 96 ALA A O 1
ATOM 648 N N . ALA A 1 97 ? 3.376 -6.178 13.363 1.00 95.31 97 ALA A N 1
ATOM 649 C CA . ALA A 1 97 ? 3.015 -6.659 12.032 1.00 95.31 97 ALA A CA 1
ATOM 650 C C . ALA A 1 97 ? 3.368 -5.642 10.932 1.00 95.31 97 ALA A C 1
ATOM 652 O O . ALA A 1 97 ? 3.925 -6.031 9.908 1.00 95.31 97 ALA A O 1
ATOM 653 N N . GLN A 1 98 ? 3.106 -4.347 11.151 1.00 95.38 98 GLN A N 1
ATOM 654 C CA . GLN A 1 98 ? 3.497 -3.274 10.228 1.00 95.38 98 GLN A CA 1
ATOM 655 C C . GLN A 1 98 ? 5.016 -3.192 10.049 1.00 95.38 98 GLN A C 1
ATOM 657 O O . GLN A 1 98 ? 5.497 -3.168 8.918 1.00 95.38 98 GLN A O 1
ATOM 662 N N . ALA A 1 99 ? 5.780 -3.200 11.144 1.00 96.88 99 ALA A N 1
ATOM 663 C CA . ALA A 1 99 ? 7.239 -3.140 11.089 1.00 96.88 99 ALA A CA 1
ATOM 664 C C . ALA A 1 99 ? 7.839 -4.357 10.363 1.00 96.88 99 ALA A C 1
ATOM 666 O O . ALA A 1 99 ? 8.714 -4.199 9.509 1.00 96.88 99 ALA A O 1
ATOM 667 N N . THR A 1 100 ? 7.340 -5.564 10.648 1.00 97.12 100 THR A N 1
ATOM 668 C CA . THR A 1 100 ? 7.767 -6.789 9.962 1.00 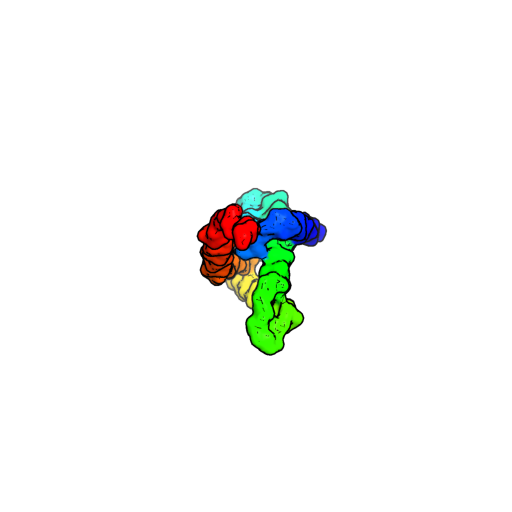97.12 100 THR A CA 1
ATOM 669 C C . THR A 1 100 ? 7.402 -6.760 8.482 1.00 97.12 100 THR A C 1
ATOM 671 O O . THR A 1 100 ? 8.250 -7.070 7.650 1.00 97.12 100 THR A O 1
ATOM 674 N N . ALA A 1 101 ? 6.176 -6.359 8.136 1.00 95.50 101 ALA A N 1
ATOM 675 C CA . ALA A 1 101 ? 5.742 -6.264 6.746 1.00 95.50 101 ALA A CA 1
ATOM 676 C C . ALA A 1 101 ? 6.570 -5.236 5.961 1.00 95.50 101 ALA A C 1
ATOM 678 O O . ALA A 1 101 ? 7.005 -5.533 4.852 1.00 95.50 101 ALA A O 1
ATOM 679 N N . ALA A 1 102 ? 6.852 -4.068 6.546 1.00 95.38 102 ALA A N 1
ATOM 680 C CA . ALA A 1 102 ? 7.699 -3.050 5.930 1.00 95.38 102 ALA A CA 1
ATOM 681 C C . ALA A 1 102 ? 9.130 -3.561 5.705 1.00 95.38 102 ALA A C 1
ATOM 683 O O . ALA A 1 102 ? 9.670 -3.419 4.610 1.00 95.38 102 ALA A O 1
ATOM 684 N N . GLY A 1 103 ? 9.729 -4.209 6.710 1.00 96.81 103 GLY A N 1
ATOM 685 C CA . GLY A 1 103 ? 11.063 -4.800 6.585 1.00 96.81 103 GLY A CA 1
ATOM 686 C C . GLY A 1 103 ? 11.124 -5.895 5.517 1.00 96.81 103 GLY A C 1
ATOM 687 O O . GLY A 1 103 ? 12.028 -5.898 4.682 1.00 96.81 103 GLY A O 1
ATOM 688 N N . LEU A 1 104 ? 10.132 -6.790 5.501 1.00 97.31 104 LEU A N 1
ATOM 689 C CA . LEU A 1 104 ? 10.052 -7.871 4.523 1.00 97.31 104 LEU A CA 1
ATOM 690 C C . LEU A 1 104 ? 9.809 -7.342 3.104 1.00 97.31 104 LEU A C 1
ATOM 692 O O . LEU A 1 104 ? 10.435 -7.830 2.169 1.00 97.31 104 LEU A O 1
ATOM 696 N N . SER A 1 105 ? 8.957 -6.326 2.943 1.00 95.25 105 SER A N 1
ATOM 697 C CA . SER A 1 105 ? 8.716 -5.658 1.657 1.00 95.25 105 SER A CA 1
ATOM 698 C C . SER A 1 105 ? 9.996 -5.013 1.119 1.00 95.25 105 SER A C 1
ATOM 700 O O . SER A 1 105 ? 10.336 -5.224 -0.043 1.00 95.25 105 SER A O 1
ATOM 702 N N . ILE A 1 106 ? 10.772 -4.320 1.962 1.00 95.81 106 ILE A N 1
ATOM 703 C CA . ILE A 1 106 ? 12.062 -3.738 1.557 1.00 95.81 106 ILE A CA 1
ATOM 704 C C . ILE A 1 106 ? 13.042 -4.832 1.117 1.00 95.81 106 ILE A C 1
ATOM 706 O O . ILE A 1 106 ? 13.656 -4.710 0.056 1.00 95.81 106 ILE A O 1
ATOM 710 N N . ALA A 1 107 ? 13.175 -5.904 1.904 1.00 96.69 107 ALA A N 1
ATOM 711 C CA . ALA A 1 107 ? 14.100 -6.993 1.606 1.00 96.69 107 ALA A CA 1
ATOM 712 C C . ALA A 1 107 ? 13.711 -7.741 0.319 1.00 96.69 107 ALA A C 1
ATOM 714 O O . ALA A 1 107 ? 14.506 -7.812 -0.616 1.00 96.69 107 ALA A O 1
ATOM 715 N N . ILE A 1 108 ? 12.477 -8.250 0.238 1.00 95.88 108 ILE A N 1
ATOM 716 C CA . ILE A 1 108 ? 11.994 -9.012 -0.921 1.00 95.88 108 ILE A CA 1
ATOM 717 C C . ILE A 1 108 ? 11.912 -8.117 -2.157 1.00 95.88 108 ILE A C 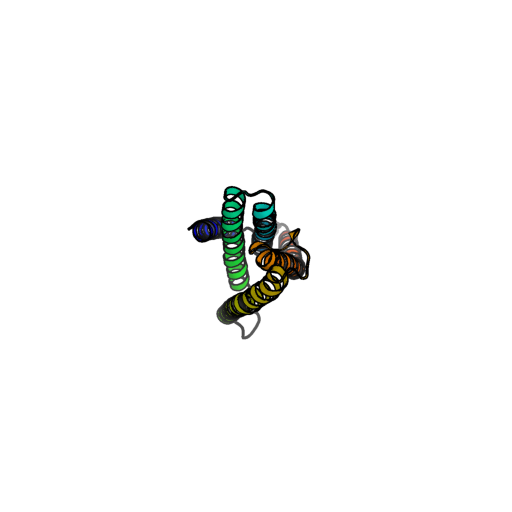1
ATOM 719 O O . ILE A 1 108 ? 12.386 -8.509 -3.219 1.00 95.88 108 ILE A O 1
ATOM 723 N N . GLY A 1 109 ? 11.334 -6.921 -2.038 1.00 94.25 109 GLY A N 1
ATOM 724 C CA . GLY A 1 109 ? 11.155 -6.000 -3.158 1.00 94.25 109 GLY A CA 1
ATOM 725 C C . GLY A 1 109 ? 12.487 -5.541 -3.746 1.00 94.25 109 GLY A C 1
ATOM 726 O O . GLY A 1 109 ? 12.655 -5.563 -4.964 1.00 94.25 109 GLY A O 1
ATOM 727 N N . GLY A 1 110 ? 13.459 -5.199 -2.894 1.00 93.88 110 GLY A N 1
ATOM 728 C CA . GLY A 1 110 ? 14.812 -4.846 -3.324 1.00 93.88 110 GLY A CA 1
ATOM 729 C C . GLY A 1 110 ? 15.514 -6.007 -4.027 1.00 93.88 110 GLY A C 1
ATOM 730 O O . GLY A 1 110 ? 15.953 -5.857 -5.167 1.00 93.88 110 GLY A O 1
ATOM 731 N N . SER A 1 111 ? 15.549 -7.187 -3.398 1.00 95.06 111 SER A N 1
ATOM 732 C CA . SER A 1 111 ? 16.182 -8.373 -3.986 1.00 95.06 111 SER A CA 1
ATOM 733 C C . SER A 1 111 ? 15.527 -8.804 -5.301 1.00 95.06 111 SER A C 1
ATOM 735 O O . SER A 1 111 ? 16.230 -9.123 -6.258 1.00 95.06 111 SER A O 1
ATOM 737 N N . LEU A 1 112 ? 14.193 -8.784 -5.379 1.00 94.88 112 LEU A N 1
ATOM 738 C CA . LEU A 1 112 ? 13.456 -9.163 -6.583 1.00 94.88 112 LEU A CA 1
ATOM 739 C C . LEU A 1 112 ? 13.693 -8.168 -7.722 1.00 94.88 112 LEU A C 1
ATOM 741 O O . LEU A 1 112 ? 13.934 -8.591 -8.853 1.00 94.88 112 LEU A O 1
ATOM 745 N N . ARG A 1 113 ? 13.680 -6.860 -7.428 1.00 94.06 113 ARG A N 1
ATOM 746 C CA . ARG A 1 113 ? 14.024 -5.808 -8.395 1.00 94.06 113 ARG A CA 1
ATOM 747 C C . ARG A 1 113 ? 15.423 -6.021 -8.963 1.00 94.06 113 ARG A C 1
ATOM 749 O O . ARG A 1 113 ? 15.602 -5.945 -10.174 1.00 94.06 113 ARG A O 1
ATOM 756 N N . ASP A 1 114 ? 16.400 -6.268 -8.096 1.00 93.31 114 ASP A N 1
ATOM 757 C CA . ASP A 1 114 ? 17.808 -6.355 -8.491 1.00 93.31 114 ASP A CA 1
ATOM 758 C C . ASP A 1 114 ? 18.069 -7.602 -9.328 1.00 93.31 114 ASP A C 1
ATOM 760 O O . ASP A 1 114 ? 18.681 -7.525 -10.393 1.00 93.31 114 ASP A O 1
ATOM 764 N N . TRP A 1 115 ? 17.536 -8.742 -8.890 1.00 92.62 115 TRP A N 1
ATOM 765 C CA . TRP A 1 115 ? 17.641 -9.999 -9.618 1.00 92.62 115 TRP A CA 1
ATOM 766 C C . TRP A 1 115 ? 16.988 -9.911 -11.002 1.00 92.62 115 TRP A C 1
ATOM 768 O O . TRP A 1 115 ? 17.649 -10.158 -12.012 1.00 92.62 115 TRP A O 1
ATOM 778 N N . THR A 1 116 ? 15.727 -9.481 -11.075 1.00 90.50 116 THR A N 1
ATOM 779 C CA . THR A 1 116 ? 15.011 -9.341 -12.356 1.00 90.50 116 THR A CA 1
ATOM 780 C C . THR A 1 116 ? 15.637 -8.278 -13.253 1.00 90.50 116 THR A C 1
ATOM 782 O O . THR A 1 116 ? 15.759 -8.496 -14.455 1.00 90.50 116 THR A O 1
ATOM 785 N N . GLY A 1 117 ? 16.102 -7.165 -12.680 1.00 90.25 117 GLY A N 1
ATOM 786 C CA . GLY A 1 117 ? 16.828 -6.124 -13.397 1.00 90.25 117 GLY A CA 1
ATOM 787 C C . GLY A 1 117 ? 18.127 -6.646 -14.006 1.00 90.25 117 GLY A C 1
ATOM 788 O O . GLY A 1 117 ? 18.376 -6.410 -15.184 1.00 90.25 117 GLY A O 1
ATOM 789 N N . SER A 1 118 ? 18.924 -7.414 -13.255 1.00 88.88 118 SER A N 1
ATOM 790 C CA . SER A 1 118 ? 20.164 -8.010 -13.773 1.00 88.88 118 SER A CA 1
ATOM 791 C C . SER A 1 118 ? 19.918 -8.945 -14.962 1.00 88.88 118 SER A C 1
ATOM 793 O O . SER A 1 118 ? 20.635 -8.875 -15.960 1.00 88.88 118 SER A O 1
ATOM 795 N N . ILE A 1 119 ? 18.859 -9.762 -14.902 1.00 86.94 119 ILE A N 1
ATOM 796 C CA . ILE A 1 119 ? 18.493 -10.672 -15.991 1.00 86.94 119 ILE A CA 1
ATOM 797 C C . ILE A 1 119 ? 17.977 -9.877 -17.191 1.00 86.94 119 ILE A C 1
ATOM 799 O O . ILE A 1 119 ? 18.408 -10.124 -18.316 1.00 86.94 119 ILE A O 1
ATOM 803 N N . ALA A 1 120 ? 17.106 -8.892 -16.970 1.00 87.56 120 ALA A N 1
ATOM 804 C CA . ALA A 1 120 ? 16.572 -8.057 -18.040 1.00 87.56 120 ALA A CA 1
ATOM 805 C C . ALA A 1 120 ? 17.690 -7.302 -18.775 1.00 87.56 120 ALA A C 1
ATOM 807 O O . ALA A 1 120 ? 17.742 -7.313 -20.002 1.00 87.56 120 ALA A O 1
ATOM 808 N N . MET A 1 121 ? 18.638 -6.719 -18.034 1.00 87.75 121 MET A N 1
ATOM 809 C CA . MET A 1 121 ? 19.772 -5.986 -18.604 1.00 87.75 121 MET A CA 1
ATOM 810 C C . MET A 1 121 ? 20.802 -6.883 -19.299 1.00 87.75 121 MET A C 1
ATOM 812 O O . MET A 1 121 ? 21.574 -6.386 -20.113 1.00 87.75 121 MET A O 1
ATOM 816 N N . SER A 1 122 ? 20.804 -8.194 -19.032 1.00 86.38 122 SER A N 1
ATOM 817 C CA . SER A 1 122 ? 21.644 -9.153 -19.764 1.00 86.38 122 SER A CA 1
ATOM 818 C C . SER A 1 122 ? 21.172 -9.410 -21.204 1.00 86.38 122 SER A C 1
ATOM 820 O O . SER A 1 122 ? 21.883 -10.050 -21.973 1.00 86.38 122 SER A O 1
ATOM 822 N N . GLY A 1 123 ? 19.967 -8.952 -21.571 1.00 80.88 123 GLY A N 1
ATOM 823 C CA . GLY A 1 123 ? 19.364 -9.192 -22.886 1.00 80.88 123 GLY A CA 1
ATOM 824 C C . GLY A 1 123 ? 18.722 -10.576 -23.046 1.00 80.88 123 GLY A C 1
ATOM 825 O O . GLY A 1 123 ? 18.118 -10.848 -24.081 1.00 80.88 123 GLY A O 1
ATOM 826 N N . ALA A 1 124 ? 18.775 -11.435 -22.020 1.00 81.25 124 ALA A N 1
ATOM 827 C CA . ALA A 1 124 ? 18.258 -12.807 -22.065 1.00 81.25 124 ALA A CA 1
ATOM 828 C C . ALA A 1 124 ? 16.748 -12.917 -22.359 1.00 81.25 124 ALA A C 1
ATOM 830 O O . ALA A 1 124 ? 16.285 -13.960 -22.813 1.00 81.25 124 ALA A O 1
ATOM 831 N N . TRP A 1 125 ? 15.972 -11.860 -22.099 1.00 81.25 125 TRP A N 1
ATOM 832 C CA . TRP A 1 125 ? 14.523 -11.808 -22.347 1.00 81.25 125 TRP A CA 1
ATOM 833 C C . TRP A 1 125 ? 14.148 -11.043 -23.628 1.00 81.25 125 TRP A C 1
ATOM 835 O O . TRP A 1 125 ? 12.966 -10.828 -23.893 1.00 81.25 125 TRP A O 1
ATOM 845 N N . GLY A 1 126 ? 15.143 -10.659 -24.433 1.00 81.75 126 GLY A N 1
ATOM 846 C CA . GLY A 1 126 ? 14.975 -9.882 -25.659 1.00 81.75 126 GLY A CA 1
ATOM 847 C C . GLY A 1 126 ? 15.165 -8.377 -25.456 1.00 81.75 126 GLY A C 1
ATOM 848 O O . GLY A 1 126 ? 14.925 -7.833 -24.378 1.00 81.75 126 GLY A O 1
ATOM 849 N N . GLU A 1 127 ? 15.583 -7.693 -26.524 1.00 77.75 127 GLU A N 1
ATOM 850 C CA . GLU A 1 127 ? 15.964 -6.271 -26.498 1.00 77.75 127 GLU A CA 1
ATOM 851 C C . GLU A 1 127 ? 14.830 -5.343 -26.036 1.00 77.75 127 GLU A C 1
ATOM 853 O O . GLU A 1 127 ? 15.079 -4.352 -25.355 1.00 77.75 127 GLU A O 1
ATOM 858 N N . GLY A 1 128 ? 13.571 -5.698 -26.319 1.00 75.31 128 GLY A N 1
ATOM 859 C CA . GLY A 1 128 ? 12.402 -4.910 -25.913 1.00 75.31 128 GLY A CA 1
ATOM 860 C C . GLY A 1 128 ? 12.180 -4.814 -24.396 1.00 75.31 128 GLY A C 1
ATOM 861 O O . GLY A 1 128 ? 11.434 -3.946 -23.951 1.00 75.31 128 GLY A O 1
ATOM 862 N N . LEU A 1 129 ? 12.819 -5.678 -23.597 1.00 77.38 129 LEU A N 1
ATOM 863 C CA . LEU A 1 129 ? 12.717 -5.689 -22.131 1.00 77.38 129 LEU A CA 1
ATOM 864 C C . LEU A 1 129 ? 13.975 -5.155 -21.430 1.00 77.38 129 LEU A C 1
ATOM 866 O O . LEU A 1 129 ? 14.001 -5.088 -20.197 1.00 77.38 129 LEU A O 1
ATOM 870 N N . VAL A 1 130 ? 14.992 -4.735 -22.187 1.00 83.38 130 VAL A N 1
ATOM 871 C CA . VAL A 1 130 ? 16.234 -4.151 -21.662 1.00 83.38 130 VAL A CA 1
ATOM 872 C C . VAL A 1 130 ? 15.955 -2.717 -21.209 1.00 83.38 130 VAL A C 1
ATOM 874 O O . VAL A 1 130 ? 16.166 -1.744 -21.929 1.00 83.38 130 VAL A O 1
ATOM 877 N N . SER A 1 131 ? 15.416 -2.579 -20.000 1.00 82.00 131 SER A N 1
ATOM 878 C CA . SER A 1 131 ? 15.108 -1.287 -19.395 1.00 82.00 131 SER A CA 1
ATOM 879 C C . SER A 1 131 ? 15.182 -1.364 -17.871 1.00 82.00 131 SER A C 1
ATOM 881 O O . SER A 1 131 ? 14.712 -2.345 -17.284 1.00 82.00 131 SER A O 1
ATOM 883 N N . PRO A 1 132 ? 15.665 -0.305 -17.192 1.00 76.56 132 PRO A N 1
ATOM 884 C CA . PRO A 1 132 ? 15.583 -0.200 -15.736 1.00 76.56 132 PRO A CA 1
ATOM 885 C C . PRO A 1 132 ? 14.153 -0.344 -15.189 1.00 76.56 132 PRO A C 1
ATOM 887 O O . PRO A 1 132 ? 13.969 -0.796 -14.061 1.00 76.56 132 PRO A O 1
ATOM 890 N N . ALA A 1 133 ? 13.130 0.005 -15.980 1.00 84.00 133 ALA A N 1
ATOM 891 C CA . ALA A 1 133 ? 11.727 -0.110 -15.581 1.00 84.00 133 ALA A CA 1
ATOM 892 C C . ALA A 1 133 ? 11.248 -1.569 -15.453 1.00 84.00 133 ALA A C 1
ATOM 894 O O . ALA A 1 133 ? 10.330 -1.845 -14.679 1.00 84.00 133 ALA A O 1
ATOM 895 N N . THR A 1 134 ? 11.875 -2.512 -16.164 1.00 85.81 134 THR A N 1
ATOM 896 C CA . THR A 1 134 ? 11.467 -3.925 -16.190 1.00 85.81 134 THR A CA 1
ATOM 897 C C . THR A 1 134 ? 11.581 -4.569 -14.810 1.00 85.81 134 THR A C 1
ATOM 899 O O . THR A 1 134 ? 10.649 -5.243 -14.371 1.00 85.81 134 THR A O 1
ATOM 902 N N . GLY A 1 135 ? 12.670 -4.298 -14.081 1.00 87.06 135 GLY A N 1
ATOM 903 C CA . GLY A 1 135 ? 12.862 -4.843 -12.733 1.00 87.06 135 GLY A CA 1
ATOM 904 C C . GLY A 1 135 ? 11.823 -4.327 -11.731 1.00 87.06 135 GLY A C 1
ATOM 905 O O . GLY A 1 135 ? 11.280 -5.085 -10.930 1.00 87.06 135 GLY A O 1
ATOM 906 N N . TYR A 1 136 ? 11.465 -3.042 -11.823 1.00 90.62 136 TYR A N 1
ATOM 907 C CA . TYR A 1 136 ? 10.406 -2.459 -10.995 1.00 90.62 136 TYR A CA 1
ATOM 908 C C . TYR A 1 136 ? 9.012 -2.985 -11.354 1.00 90.62 136 TYR A C 1
ATOM 910 O O . TYR A 1 136 ? 8.193 -3.182 -10.460 1.00 90.62 136 TYR A O 1
ATOM 918 N N . SER A 1 137 ? 8.748 -3.264 -12.635 1.00 90.44 137 SER A N 1
ATOM 919 C CA . SER A 1 137 ? 7.460 -3.800 -13.089 1.00 90.44 137 SER A CA 1
ATOM 920 C C . SER A 1 137 ? 7.103 -5.109 -12.381 1.00 90.44 137 SER A C 1
ATOM 922 O O . SER A 1 137 ? 5.972 -5.262 -11.921 1.00 90.44 137 SER A O 1
ATOM 924 N N . VAL A 1 138 ? 8.063 -6.027 -12.206 1.00 92.31 138 VAL A N 1
ATOM 925 C CA . VAL A 1 138 ? 7.821 -7.296 -11.494 1.00 92.31 138 VAL A CA 1
ATOM 926 C C . VAL A 1 138 ? 7.427 -7.052 -10.035 1.00 92.31 138 VAL A C 1
ATOM 928 O O . VAL A 1 138 ? 6.458 -7.642 -9.555 1.00 92.31 138 VAL A O 1
ATOM 931 N N . VAL A 1 139 ? 8.125 -6.144 -9.345 1.00 95.56 139 VAL A N 1
ATOM 932 C CA . VAL A 1 139 ? 7.793 -5.771 -7.961 1.00 95.56 139 VAL A CA 1
ATOM 933 C C . VAL A 1 139 ? 6.391 -5.169 -7.885 1.00 95.56 139 VAL A C 1
ATOM 935 O O . VAL A 1 139 ? 5.604 -5.570 -7.037 1.00 95.56 139 VAL A O 1
ATOM 938 N N . TYR A 1 140 ? 6.026 -4.271 -8.803 1.00 95.56 140 TYR A N 1
ATOM 939 C CA . TYR A 1 140 ? 4.696 -3.654 -8.809 1.00 95.56 140 TYR A CA 1
ATOM 940 C C . TYR A 1 140 ? 3.564 -4.659 -9.054 1.00 95.56 140 TYR A C 1
ATOM 942 O O . TYR A 1 140 ? 2.508 -4.548 -8.434 1.00 95.56 140 TYR A O 1
ATOM 950 N N . HIS A 1 141 ? 3.772 -5.672 -9.899 1.00 96.62 141 HIS A N 1
ATOM 951 C CA . HIS A 1 141 ? 2.788 -6.743 -10.074 1.00 96.62 141 HIS A CA 1
ATOM 952 C C . HIS A 1 141 ? 2.666 -7.619 -8.821 1.00 96.62 141 HIS A C 1
ATOM 954 O O . HIS A 1 141 ? 1.552 -7.982 -8.441 1.00 96.62 141 HIS A O 1
ATOM 960 N N . LEU A 1 142 ? 3.784 -7.923 -8.152 1.00 96.38 142 LEU A N 1
ATOM 961 C CA . LEU A 1 142 ? 3.765 -8.643 -6.878 1.00 96.38 142 LEU A CA 1
ATOM 962 C C . LEU A 1 142 ? 2.979 -7.865 -5.812 1.00 96.38 142 LEU A C 1
ATOM 964 O O . LEU A 1 142 ? 2.136 -8.445 -5.131 1.00 96.38 142 LEU A O 1
ATOM 968 N N . GLU A 1 143 ? 3.205 -6.556 -5.704 1.00 96.62 143 GLU A N 1
ATOM 969 C CA . GLU A 1 143 ? 2.467 -5.684 -4.784 1.00 96.62 143 GLU A CA 1
ATOM 970 C C . GLU A 1 143 ? 0.960 -5.695 -5.084 1.00 96.62 143 GLU A C 1
ATOM 972 O O . GLU A 1 143 ? 0.152 -5.855 -4.171 1.00 96.62 143 GLU A O 1
ATOM 977 N N . ILE A 1 144 ? 0.550 -5.634 -6.359 1.00 97.94 144 ILE A N 1
ATOM 978 C CA . ILE A 1 144 ? -0.867 -5.768 -6.742 1.00 97.94 144 ILE A CA 1
ATOM 979 C C . ILE A 1 144 ? -1.450 -7.102 -6.253 1.00 97.94 144 ILE A C 1
ATOM 981 O O . ILE A 1 144 ? -2.542 -7.120 -5.680 1.00 97.94 144 ILE A O 1
ATOM 985 N N . VAL A 1 145 ? -0.731 -8.214 -6.433 1.00 98.00 145 VAL A N 1
ATOM 986 C CA . VAL A 1 145 ? -1.169 -9.529 -5.935 1.00 98.00 145 VAL A CA 1
ATOM 987 C C . VAL A 1 145 ? -1.322 -9.510 -4.412 1.00 98.00 145 VAL A C 1
ATOM 989 O O . VAL A 1 145 ? -2.346 -9.964 -3.900 1.00 98.00 145 VAL A O 1
ATOM 992 N N . LEU A 1 146 ? -0.367 -8.937 -3.676 1.00 97.31 146 LEU A N 1
ATOM 993 C CA . LEU A 1 146 ? -0.436 -8.817 -2.215 1.00 97.31 146 LEU A CA 1
ATOM 994 C C . LEU A 1 146 ? -1.595 -7.924 -1.744 1.00 97.31 146 LEU A C 1
ATOM 996 O O . LEU A 1 146 ? -2.245 -8.234 -0.741 1.00 97.31 146 LEU A O 1
ATOM 1000 N N . LEU A 1 147 ? -1.922 -6.860 -2.479 1.00 97.81 147 LEU A N 1
ATOM 1001 C CA . LEU A 1 147 ? -3.102 -6.035 -2.212 1.00 97.81 147 LEU A CA 1
ATOM 1002 C C . LEU A 1 147 ? -4.399 -6.839 -2.387 1.00 97.81 147 LEU A C 1
ATOM 1004 O O . LEU A 1 147 ? -5.288 -6.757 -1.536 1.00 97.81 147 LEU A O 1
ATOM 1008 N N . PHE A 1 148 ? -4.500 -7.679 -3.422 1.00 98.06 148 PHE A N 1
ATOM 1009 C CA . PHE A 1 148 ? -5.639 -8.590 -3.577 1.00 98.06 148 PHE A CA 1
ATOM 1010 C C . PHE A 1 148 ? -5.713 -9.630 -2.458 1.00 98.06 148 PHE A C 1
ATOM 1012 O O . PHE A 1 148 ? -6.794 -9.847 -1.908 1.00 98.06 148 PHE A O 1
ATOM 1019 N N . VAL A 1 149 ? -4.585 -10.225 -2.060 1.00 97.88 149 VAL A N 1
ATOM 1020 C CA . VAL A 1 149 ? -4.528 -11.128 -0.896 1.00 97.88 149 VAL A CA 1
ATOM 1021 C C . VAL A 1 149 ? -5.034 -10.412 0.360 1.00 97.88 149 VAL A C 1
ATOM 1023 O O . VAL A 1 149 ? -5.856 -10.957 1.099 1.00 97.88 149 VAL A O 1
ATOM 1026 N N . THR A 1 150 ? -4.627 -9.159 0.565 1.00 96.50 150 THR A N 1
ATOM 1027 C CA . THR A 1 150 ? -5.087 -8.341 1.694 1.00 96.50 150 THR A CA 1
ATOM 1028 C C . THR A 1 150 ? -6.600 -8.107 1.638 1.00 96.50 150 THR A C 1
ATOM 1030 O O . THR A 1 150 ? -7.271 -8.252 2.658 1.00 96.50 150 THR A O 1
ATOM 1033 N N . LEU A 1 151 ? -7.174 -7.816 0.463 1.00 95.94 151 LEU A N 1
ATOM 1034 C CA . LEU A 1 151 ? -8.629 -7.691 0.288 1.00 95.94 151 LEU A CA 1
ATOM 1035 C C . LEU A 1 151 ? -9.375 -8.989 0.608 1.00 95.94 151 LEU A C 1
ATOM 1037 O O . LEU A 1 151 ? -10.415 -8.941 1.266 1.00 95.94 151 LEU A O 1
ATOM 1041 N N . VAL A 1 152 ? -8.852 -10.141 0.178 1.00 96.31 152 VAL A N 1
ATOM 1042 C CA . VAL A 1 152 ? -9.439 -11.456 0.482 1.00 96.31 152 VAL A CA 1
ATOM 1043 C C . VAL A 1 152 ? -9.468 -11.699 1.993 1.00 96.31 152 VAL A C 1
ATOM 1045 O O . VAL A 1 152 ? -10.494 -12.129 2.520 1.00 96.31 152 VAL A O 1
ATOM 1048 N N . ILE A 1 153 ? -8.389 -11.361 2.706 1.00 94.94 153 ILE A N 1
ATOM 1049 C CA . ILE A 1 153 ? -8.308 -11.466 4.174 1.00 94.94 153 ILE A CA 1
ATOM 1050 C C . ILE A 1 153 ? -9.264 -10.476 4.861 1.00 94.94 153 ILE A C 1
ATOM 1052 O O . ILE A 1 153 ? -9.906 -10.810 5.858 1.00 94.94 153 ILE A O 1
ATOM 1056 N N . LEU A 1 154 ? -9.388 -9.260 4.325 1.00 92.69 154 LEU A N 1
ATOM 1057 C CA . LEU A 1 154 ? -10.221 -8.194 4.881 1.00 92.69 154 LEU A CA 1
ATOM 1058 C C . LEU A 1 154 ? -11.727 -8.431 4.660 1.00 92.69 154 LEU A C 1
ATOM 1060 O O . LEU A 1 154 ? -12.545 -8.025 5.487 1.00 92.69 154 LEU A O 1
ATOM 1064 N N . GLY A 1 155 ? -12.110 -9.111 3.575 1.00 89.06 155 GLY A N 1
ATOM 1065 C CA . GLY A 1 155 ? -13.505 -9.341 3.179 1.00 89.06 155 GLY A CA 1
ATOM 1066 C C . GLY A 1 155 ? -14.398 -9.933 4.285 1.00 89.06 155 GLY A C 1
ATOM 1067 O O . GLY A 1 155 ? -15.449 -9.358 4.593 1.00 89.06 155 GLY A O 1
ATOM 1068 N N . PRO A 1 156 ? -14.002 -11.037 4.949 1.00 88.88 156 PRO A N 1
ATOM 1069 C CA . PRO A 1 156 ? -14.743 -11.593 6.080 1.00 88.88 156 PRO A CA 1
ATOM 1070 C C . PRO A 1 15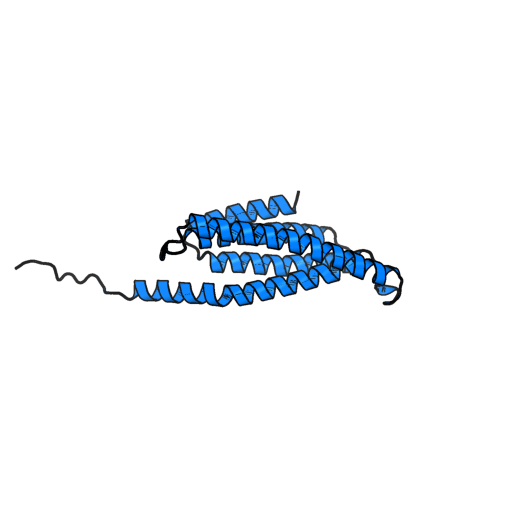6 ? -14.912 -10.624 7.261 1.00 88.88 156 PRO A C 1
ATOM 1072 O O . PRO A 1 156 ? -15.945 -10.667 7.933 1.00 88.88 156 PRO A O 1
ATOM 1075 N N . LEU A 1 157 ? -13.935 -9.743 7.510 1.00 84.69 157 LEU A N 1
ATOM 1076 C CA . LEU A 1 157 ? -13.964 -8.776 8.615 1.00 84.69 157 LEU A CA 1
ATOM 1077 C C . LEU A 1 157 ? -14.996 -7.674 8.369 1.00 84.69 157 LEU A C 1
ATOM 1079 O O . LEU A 1 157 ? -15.772 -7.346 9.267 1.00 84.69 157 LEU A O 1
ATOM 1083 N N . VAL A 1 158 ? -15.080 -7.185 7.128 1.00 83.62 158 VAL A N 1
ATOM 1084 C CA . VAL A 1 158 ? -16.134 -6.253 6.697 1.00 83.62 158 VAL A CA 1
ATOM 1085 C C . VAL A 1 158 ? -17.512 -6.895 6.861 1.00 83.62 158 VAL A C 1
ATOM 1087 O O . VAL A 1 158 ? -18.429 -6.292 7.419 1.00 83.62 158 VAL A O 1
ATOM 1090 N N . ARG A 1 159 ? -17.663 -8.149 6.415 1.00 75.69 159 ARG A N 1
ATOM 1091 C CA . ARG A 1 159 ? -18.947 -8.859 6.445 1.00 75.69 159 ARG A CA 1
ATOM 1092 C C . ARG A 1 159 ? -19.449 -9.091 7.873 1.00 75.69 159 ARG A C 1
ATOM 1094 O O . ARG A 1 159 ? -20.627 -8.865 8.135 1.00 75.69 159 ARG A O 1
ATOM 1101 N N . ARG A 1 160 ? -18.585 -9.511 8.806 1.00 69.44 160 ARG A N 1
ATOM 1102 C CA . ARG A 1 160 ? -18.978 -9.789 10.203 1.00 69.44 160 ARG A CA 1
ATOM 1103 C C . ARG A 1 160 ? -19.527 -8.557 10.925 1.00 69.44 160 ARG A C 1
ATOM 1105 O O . ARG A 1 160 ? -20.490 -8.692 11.674 1.00 69.44 160 ARG A O 1
ATOM 1112 N N . ARG A 1 161 ? -18.973 -7.365 10.687 1.00 65.19 161 ARG A N 1
ATOM 1113 C CA . ARG A 1 161 ? -19.424 -6.140 11.367 1.00 65.19 161 ARG A CA 1
ATOM 1114 C C . ARG A 1 161 ? -20.812 -5.689 10.911 1.00 65.19 161 ARG A C 1
ATOM 1116 O O . ARG A 1 161 ? -21.637 -5.368 11.760 1.00 65.19 161 ARG A O 1
ATOM 1123 N N . VAL A 1 162 ? -21.106 -5.780 9.609 1.00 61.00 162 VAL A N 1
ATOM 1124 C CA . VAL A 1 162 ? -22.450 -5.496 9.068 1.00 61.00 162 VAL A CA 1
ATOM 1125 C C . VAL A 1 162 ? -23.514 -6.358 9.761 1.00 61.00 162 VAL A C 1
ATOM 1127 O O . VAL A 1 162 ? -24.543 -5.835 10.179 1.00 61.00 162 VAL A O 1
ATOM 1130 N N . TYR A 1 163 ? -23.242 -7.651 9.978 1.00 54.31 163 TYR A N 1
ATOM 1131 C CA . TYR A 1 163 ? -24.181 -8.538 10.679 1.00 54.31 163 TYR A CA 1
ATOM 1132 C C . TYR A 1 163 ? -24.407 -8.171 12.156 1.00 54.31 163 TYR A C 1
ATOM 1134 O O . TYR A 1 163 ? -25.516 -8.365 12.651 1.00 54.31 163 TYR A O 1
ATOM 1142 N N . HIS A 1 164 ? -23.403 -7.641 12.863 1.00 56.75 164 HIS A N 1
ATOM 1143 C CA . HIS A 1 164 ? -23.573 -7.197 14.252 1.00 56.75 164 HIS A CA 1
ATOM 1144 C C . HIS A 1 164 ? -24.405 -5.910 14.348 1.00 56.75 164 HIS A C 1
ATOM 1146 O O . HIS A 1 164 ? -25.336 -5.859 15.150 1.00 56.75 164 HIS A O 1
ATOM 1152 N N . THR A 1 165 ? -24.158 -4.921 13.481 1.00 57.97 165 THR A N 1
ATOM 1153 C CA . THR A 1 165 ? -24.926 -3.662 13.464 1.00 57.97 165 THR A CA 1
ATOM 1154 C C . THR A 1 165 ? -26.403 -3.888 13.114 1.00 57.97 165 THR A C 1
ATOM 1156 O O . THR A 1 165 ? -27.285 -3.302 13.738 1.00 57.97 165 THR A O 1
ATOM 1159 N N . THR A 1 166 ? -26.710 -4.782 12.165 1.00 56.66 166 THR A N 1
ATOM 1160 C CA . THR A 1 166 ? -28.106 -5.102 11.809 1.00 56.66 166 THR A CA 1
ATOM 1161 C C . THR A 1 166 ? -28.848 -5.838 12.930 1.00 56.66 166 THR A C 1
ATOM 1163 O O . THR A 1 166 ? -30.060 -5.682 13.063 1.00 56.66 166 THR A O 1
ATOM 1166 N N . ARG A 1 167 ? -28.148 -6.617 13.767 1.00 48.12 167 ARG A N 1
ATOM 1167 C CA . ARG A 1 167 ? -28.772 -7.379 14.860 1.00 48.12 167 ARG A CA 1
ATOM 1168 C C . ARG A 1 167 ? -29.122 -6.510 16.074 1.00 48.12 167 ARG A C 1
ATOM 1170 O O . ARG A 1 167 ? -30.131 -6.784 16.716 1.00 48.12 167 ARG A O 1
ATOM 1177 N N . GLU A 1 168 ? -28.355 -5.456 16.359 1.00 50.62 168 GLU A N 1
ATOM 1178 C CA . GLU A 1 168 ? -28.687 -4.495 17.428 1.00 50.62 168 GLU A CA 1
ATOM 1179 C C . GLU A 1 168 ? -29.855 -3.571 17.054 1.00 50.62 168 GLU A C 1
ATOM 1181 O O . GLU A 1 168 ? -30.693 -3.277 17.901 1.00 50.62 168 GLU A O 1
ATOM 1186 N N . SER A 1 169 ? -30.003 -3.200 15.777 1.00 52.34 169 SER A N 1
ATOM 1187 C CA . SER A 1 169 ? -31.142 -2.387 15.309 1.00 52.34 169 SER A CA 1
ATOM 1188 C C . SER A 1 169 ? -32.482 -3.152 15.262 1.00 52.34 169 SER A C 1
ATOM 1190 O O . SER A 1 169 ? -33.536 -2.549 15.092 1.00 52.34 169 SER A O 1
ATOM 1192 N N . GLY A 1 170 ? -32.460 -4.481 15.433 1.00 46.50 170 GLY A N 1
ATOM 1193 C CA . GLY A 1 170 ? -33.650 -5.340 15.461 1.00 46.50 170 GLY A CA 1
ATOM 1194 C C . GLY A 1 170 ? -34.217 -5.635 16.857 1.00 46.50 170 GLY A C 1
ATOM 1195 O O . GLY A 1 170 ? -35.190 -6.383 16.960 1.00 46.50 170 GLY A O 1
ATOM 1196 N N . SER A 1 171 ? -33.636 -5.098 17.939 1.00 48.31 171 SER A N 1
ATOM 1197 C CA . SER A 1 171 ? -34.092 -5.392 19.304 1.00 48.31 171 SER A CA 1
ATOM 1198 C C . SER A 1 171 ? -35.028 -4.306 19.847 1.00 48.31 171 SER A C 1
ATOM 1200 O O . SER A 1 171 ? -34.587 -3.320 20.423 1.00 48.31 171 SER A O 1
ATOM 1202 N N . ARG A 1 172 ? -36.330 -4.578 19.671 1.00 50.06 172 ARG A N 1
ATOM 1203 C CA . ARG A 1 172 ? -37.528 -4.037 20.348 1.00 50.06 172 ARG A CA 1
ATOM 1204 C C . ARG A 1 172 ? -37.790 -2.518 20.261 1.00 50.06 172 ARG A C 1
ATOM 1206 O O . ARG A 1 172 ? -37.038 -1.737 20.836 1.00 50.06 172 ARG A O 1
ATOM 1213 N N . PRO A 1 173 ? -38.934 -2.078 19.686 1.00 50.25 173 PRO A N 1
ATOM 1214 C CA . PRO A 1 173 ? -39.436 -0.746 19.994 1.00 50.25 173 PRO A CA 1
ATOM 1215 C C . PRO A 1 173 ? -39.677 -0.677 21.505 1.00 50.25 173 PRO A C 1
ATOM 1217 O O . PRO A 1 173 ? -40.253 -1.594 22.095 1.00 50.25 173 PRO A O 1
ATOM 1220 N N . MET A 1 174 ? -39.184 0.394 22.116 1.00 59.59 174 MET A N 1
ATOM 1221 C CA . MET A 1 174 ? -39.422 0.766 23.503 1.00 59.59 174 MET A CA 1
ATOM 1222 C C . MET A 1 174 ? -40.931 0.988 23.672 1.00 59.59 174 MET A C 1
ATOM 1224 O O . MET A 1 174 ? -41.462 2.069 23.428 1.00 59.59 174 MET A O 1
ATOM 1228 N N . GLY A 1 175 ? -41.643 -0.102 23.951 1.00 54.03 175 GLY A N 1
ATOM 1229 C CA . GLY A 1 175 ? -43.074 -0.108 24.181 1.00 54.03 175 GLY A CA 1
ATOM 1230 C C . GLY A 1 175 ? -43.354 0.497 25.546 1.00 54.03 175 GLY A C 1
ATOM 1231 O O . GLY A 1 175 ? -42.929 -0.054 26.553 1.00 54.03 175 GLY A O 1
ATOM 1232 N N . LEU A 1 176 ? -44.055 1.625 25.513 1.00 58.03 176 LEU A N 1
ATOM 1233 C CA . LEU A 1 176 ? -44.826 2.364 26.524 1.00 58.03 176 LEU A CA 1
ATOM 1234 C C . LEU A 1 176 ? -45.587 1.550 27.614 1.00 58.03 176 LEU A C 1
ATOM 1236 O O . LEU A 1 176 ? -46.694 1.923 27.989 1.00 58.03 176 LEU A O 1
ATOM 1240 N N . ALA A 1 177 ? -45.036 0.461 28.151 1.00 58.94 177 ALA A N 1
ATOM 1241 C CA . ALA A 1 177 ? -45.703 -0.409 29.124 1.00 58.94 177 ALA A CA 1
ATOM 1242 C C . ALA A 1 177 ? -45.198 -0.271 30.576 1.00 58.94 177 ALA A C 1
ATOM 1244 O O . ALA A 1 177 ? -45.717 -0.962 31.444 1.00 58.94 177 ALA A O 1
ATOM 1245 N N . ASP A 1 178 ? -44.278 0.653 30.872 1.00 55.56 178 ASP A N 1
ATOM 1246 C CA . ASP A 1 178 ? -43.887 0.990 32.253 1.00 55.56 178 ASP A CA 1
ATOM 1247 C C . ASP A 1 178 ? -44.703 2.180 32.794 1.00 55.56 178 ASP A C 1
ATOM 1249 O O . ASP A 1 178 ? -44.156 3.184 33.250 1.00 55.56 178 ASP A O 1
ATOM 1253 N N . PHE A 1 179 ? -46.036 2.082 32.734 1.00 49.59 179 PHE A N 1
ATOM 1254 C CA . PHE A 1 179 ? -46.903 2.893 33.591 1.00 49.59 179 PHE A CA 1
ATOM 1255 C C . PHE A 1 179 ? -47.338 2.038 34.787 1.00 49.59 179 PHE A C 1
ATOM 1257 O O . PHE A 1 179 ? -48.015 1.029 34.582 1.00 49.59 179 PHE A O 1
ATOM 1264 N N . PRO A 1 180 ? -46.960 2.405 36.024 1.00 57.31 180 PRO A N 1
ATOM 1265 C CA . PRO A 1 180 ? -47.444 1.712 37.207 1.00 57.31 180 PRO A CA 1
ATOM 1266 C C . PRO A 1 180 ? -48.946 1.975 37.374 1.00 57.31 180 PRO A C 1
ATOM 1268 O O . PRO A 1 180 ? -49.385 3.126 37.331 1.00 57.31 180 PRO A O 1
ATOM 1271 N N . THR A 1 181 ? -49.719 0.907 37.565 1.00 49.38 181 THR A N 1
ATOM 1272 C CA . THR A 1 181 ? -51.025 0.954 38.245 1.00 49.38 181 THR A CA 1
ATOM 1273 C C . THR A 1 181 ? -50.835 0.741 39.731 1.00 49.38 181 THR A C 1
ATOM 1275 O O . THR A 1 181 ? -50.068 -0.195 40.063 1.00 49.38 181 THR A O 1
#

pLDDT: mean 87.58, std 14.49, range [46.5, 98.69]

Foldseek 3Di:
DLLQQLLVLLQVVLVVCVVVVDQLLVQLLVLLVLLLVLLVLCLVCVVVVHVPSNSVSSSSPSNSVNSNLSSVLVVLCPDDPDPPDDSVNSNVVSVVVVVVVVVVLCVCLVVQLVVQLVCQCVCVVHPVSNDSVNSNNVSSVVSSVVSVVVCVVSVVVVVVVVVVVVVVVPPDDPDPPPDDD